Protein AF-A0A438XG03-F1 (afdb_monomer)

Structure (mmCIF, N/CA/C/O backbone):
data_AF-A0A438XG03-F1
#
_entry.id   AF-A0A438XG03-F1
#
loop_
_atom_site.group_PDB
_atom_site.id
_atom_site.type_symbol
_atom_site.label_atom_id
_atom_site.label_alt_id
_atom_site.label_comp_id
_atom_site.label_asym_id
_atom_site.label_entity_id
_atom_site.label_seq_id
_atom_site.pdbx_PDB_ins_code
_atom_site.Cartn_x
_atom_site.Cartn_y
_atom_site.Cartn_z
_atom_site.occupancy
_atom_site.B_iso_or_equiv
_atom_site.auth_seq_id
_atom_site.auth_comp_id
_atom_site.auth_asym_id
_atom_site.auth_atom_id
_atom_site.pdbx_PDB_model_num
ATOM 1 N N . MET A 1 1 ? -7.783 -8.597 -7.751 1.00 77.88 1 MET A N 1
ATOM 2 C CA . MET A 1 1 ? -8.679 -7.540 -7.257 1.00 77.88 1 MET A CA 1
ATOM 3 C C . MET A 1 1 ? -8.863 -6.504 -8.343 1.00 77.88 1 MET A C 1
ATOM 5 O O . MET A 1 1 ? -7.886 -6.156 -8.999 1.00 77.88 1 MET A O 1
ATOM 9 N N . A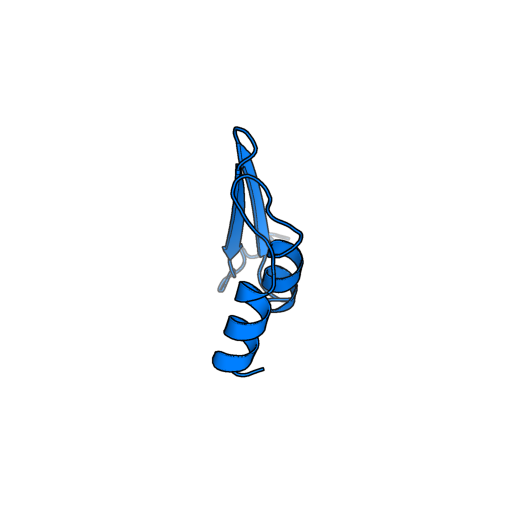SN A 1 2 ? -10.088 -6.050 -8.561 1.00 94.75 2 ASN A N 1
ATOM 10 C CA . ASN A 1 2 ? -10.371 -4.925 -9.450 1.00 94.75 2 ASN A CA 1
ATOM 11 C C . ASN A 1 2 ? -10.221 -3.583 -8.703 1.00 94.75 2 ASN A C 1
ATOM 13 O O . ASN A 1 2 ? -10.001 -3.547 -7.490 1.00 94.75 2 ASN A O 1
ATOM 17 N N . ALA A 1 3 ? -10.342 -2.470 -9.430 1.00 97.06 3 ALA A N 1
ATOM 18 C CA . ALA A 1 3 ? -10.209 -1.135 -8.849 1.00 97.06 3 ALA A CA 1
ATOM 19 C C . ALA A 1 3 ? -11.233 -0.862 -7.732 1.00 97.06 3 ALA A C 1
ATOM 21 O O . ALA A 1 3 ? -10.863 -0.297 -6.708 1.00 97.06 3 ALA A O 1
ATOM 22 N N . LEU A 1 4 ? -12.486 -1.308 -7.885 1.00 98.00 4 LEU A N 1
ATOM 23 C CA . LEU A 1 4 ? -13.538 -1.111 -6.884 1.00 98.00 4 LEU A CA 1
ATOM 24 C C . LEU A 1 4 ? -13.196 -1.806 -5.558 1.00 98.00 4 LEU A C 1
ATOM 26 O O . LEU A 1 4 ? -13.288 -1.182 -4.503 1.00 98.00 4 LEU A O 1
ATOM 30 N N . GLU A 1 5 ? -12.750 -3.061 -5.609 1.00 97.94 5 GLU A N 1
ATOM 31 C CA . GLU A 1 5 ? -12.345 -3.833 -4.426 1.00 97.94 5 GLU A CA 1
ATOM 32 C C . GLU A 1 5 ? -11.143 -3.190 -3.719 1.00 97.94 5 GLU A C 1
ATOM 34 O O . GLU A 1 5 ? -11.120 -3.085 -2.491 1.00 97.94 5 GLU A O 1
ATOM 39 N N . ILE A 1 6 ? -10.158 -2.707 -4.488 1.00 97.88 6 ILE A N 1
ATOM 40 C CA . ILE A 1 6 ? -9.000 -1.991 -3.938 1.00 97.88 6 ILE A CA 1
ATOM 41 C C . ILE A 1 6 ? -9.455 -0.702 -3.256 1.00 97.88 6 ILE A C 1
ATOM 43 O O . ILE A 1 6 ? -9.064 -0.454 -2.118 1.00 97.88 6 ILE A O 1
ATOM 47 N N . THR A 1 7 ? -10.303 0.098 -3.906 1.00 97.94 7 THR A N 1
ATOM 48 C CA . THR A 1 7 ? -10.825 1.343 -3.334 1.00 97.94 7 THR A CA 1
ATOM 49 C C . THR A 1 7 ? -11.600 1.081 -2.047 1.00 97.94 7 THR A C 1
ATOM 51 O O . THR A 1 7 ? -11.324 1.739 -1.047 1.00 97.94 7 THR A O 1
ATOM 54 N N . GLN A 1 8 ? -12.505 0.097 -2.031 1.00 98.19 8 GLN A N 1
ATOM 55 C CA . GLN A 1 8 ? -13.250 -0.300 -0.829 1.00 98.19 8 GLN A CA 1
ATOM 56 C C . GLN A 1 8 ? -12.312 -0.691 0.315 1.00 98.19 8 GLN A C 1
ATOM 58 O O . GLN A 1 8 ? -12.521 -0.288 1.461 1.00 98.19 8 GLN A O 1
ATOM 63 N N . LYS A 1 9 ? -11.245 -1.437 0.011 1.00 97.69 9 LYS A N 1
ATOM 64 C CA . LYS A 1 9 ? -10.243 -1.799 1.009 1.00 97.69 9 LYS A CA 1
ATOM 65 C C . LYS A 1 9 ? -9.491 -0.571 1.517 1.00 97.69 9 LYS A C 1
ATOM 67 O O . LYS A 1 9 ? -9.372 -0.431 2.729 1.00 97.69 9 LYS A O 1
ATOM 72 N N . LEU A 1 10 ? -9.042 0.332 0.645 1.00 97.12 10 LEU A N 1
ATOM 73 C CA . LEU A 1 10 ? -8.309 1.545 1.032 1.00 97.12 10 LEU A CA 1
ATOM 74 C C . LEU A 1 10 ? -9.135 2.465 1.940 1.00 97.12 10 LEU A C 1
ATOM 76 O O . LEU A 1 10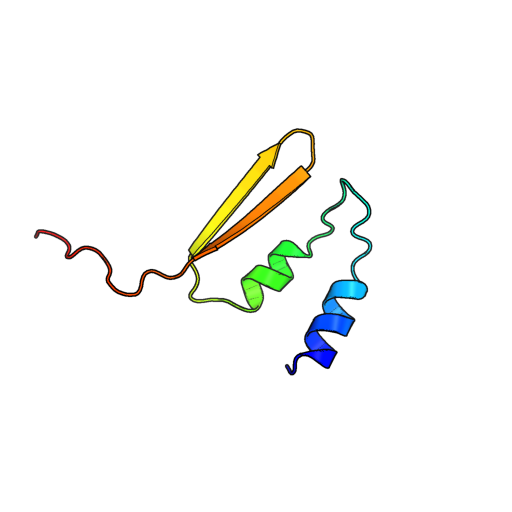 ? -8.639 2.882 2.982 1.00 97.12 10 LEU A O 1
ATOM 80 N N . ILE A 1 11 ? -10.404 2.724 1.607 1.00 97.06 11 ILE A N 1
ATOM 81 C CA . ILE A 1 11 ? -11.268 3.603 2.419 1.00 97.06 11 ILE A CA 1
ATOM 82 C C . ILE A 1 11 ?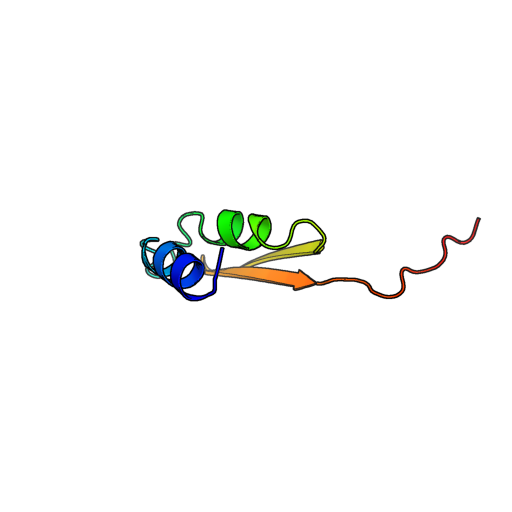 -11.685 2.981 3.761 1.00 97.06 11 ILE A C 1
ATOM 84 O O . ILE A 1 11 ? -12.186 3.690 4.628 1.00 97.06 11 ILE A O 1
ATOM 88 N N . SER A 1 12 ? -11.489 1.670 3.950 1.00 97.12 12 SER A N 1
ATOM 89 C CA . SER A 1 12 ? -11.761 1.002 5.232 1.00 97.12 12 SER A CA 1
ATOM 90 C C . SER A 1 12 ? -10.716 1.305 6.313 1.00 97.12 12 SER A C 1
ATOM 92 O O . SER A 1 12 ? -10.971 1.070 7.494 1.00 97.12 12 SER A O 1
ATOM 94 N N . TYR A 1 13 ? -9.542 1.826 5.934 1.00 97.62 13 TYR A N 1
ATOM 95 C CA . TYR A 1 13 ? -8.499 2.200 6.885 1.00 97.62 13 TYR A CA 1
ATOM 96 C C . TYR A 1 13 ? -8.811 3.573 7.510 1.00 97.62 13 TYR A C 1
ATOM 98 O O . TYR A 1 13 ? -9.048 4.536 6.782 1.00 97.62 13 TYR A O 1
ATOM 106 N N . PRO A 1 14 ? -8.761 3.722 8.848 1.00 95.69 14 PRO A N 1
ATOM 107 C CA . PRO A 1 14 ? -9.064 4.983 9.527 1.00 95.69 14 PRO A CA 1
ATOM 108 C C . PRO A 1 14 ? -7.860 5.947 9.519 1.00 95.69 14 PRO A C 1
ATOM 110 O O . PRO A 1 14 ? -7.379 6.369 10.573 1.00 95.69 14 PRO A O 1
ATOM 113 N N . THR A 1 15 ? -7.351 6.291 8.333 1.00 94.44 15 THR A N 1
ATOM 114 C CA . THR A 1 15 ? -6.077 7.011 8.133 1.00 94.44 15 THR A CA 1
ATOM 115 C C . THR A 1 15 ? -6.166 8.526 8.350 1.00 94.44 15 THR A C 1
ATOM 117 O O . THR A 1 15 ? -5.710 9.320 7.525 1.00 94.44 15 THR A O 1
ATOM 120 N N . ILE A 1 16 ? -6.800 8.964 9.437 1.00 92.88 16 ILE A N 1
ATOM 121 C CA . ILE A 1 16 ? -6.872 10.389 9.776 1.00 92.88 16 ILE A CA 1
ATOM 122 C C . ILE A 1 16 ? -5.480 10.874 10.190 1.00 92.88 16 ILE A C 1
ATOM 124 O O . ILE A 1 16 ? -4.898 10.346 11.140 1.00 92.88 16 ILE A O 1
ATOM 128 N N . THR A 1 17 ? -4.952 11.886 9.496 1.00 87.00 17 THR A N 1
ATOM 129 C CA . THR A 1 17 ? -3.609 12.442 9.717 1.00 87.00 17 THR A CA 1
ATOM 130 C C . THR A 1 17 ? -3.345 12.726 11.202 1.00 87.00 17 THR A C 1
ATOM 132 O O . THR A 1 17 ? -4.195 13.327 11.863 1.00 87.00 17 THR A O 1
ATOM 135 N N . PRO A 1 18 ? -2.178 12.322 11.748 1.00 88.44 18 PRO A N 1
ATOM 136 C CA . PRO A 1 18 ? -1.022 11.692 11.085 1.00 88.44 18 PRO A CA 1
ATOM 137 C C . PRO A 1 18 ? -1.049 10.147 11.052 1.00 88.44 18 PRO A C 1
ATOM 139 O O . PRO A 1 18 ? -0.027 9.505 10.816 1.00 88.44 18 PRO A O 1
ATOM 142 N N . LYS A 1 19 ? -2.189 9.507 11.329 1.00 90.31 19 LYS A N 1
ATOM 143 C CA . LYS A 1 19 ? -2.267 8.048 11.477 1.00 90.31 19 LYS A CA 1
ATOM 144 C C . LYS A 1 19 ? -2.302 7.355 10.113 1.00 90.31 19 LYS A C 1
ATOM 146 O O . LYS A 1 19 ? -3.265 7.478 9.373 1.00 90.31 19 LYS A O 1
ATOM 151 N N . GLU A 1 20 ? -1.265 6.581 9.807 1.00 92.19 20 GLU A N 1
ATOM 152 C CA . GLU A 1 20 ? -1.165 5.796 8.564 1.00 92.19 20 GLU A CA 1
ATOM 153 C C . GLU A 1 20 ? -1.874 4.423 8.655 1.00 92.19 20 GLU A C 1
ATOM 155 O O . GLU A 1 20 ? -2.328 3.89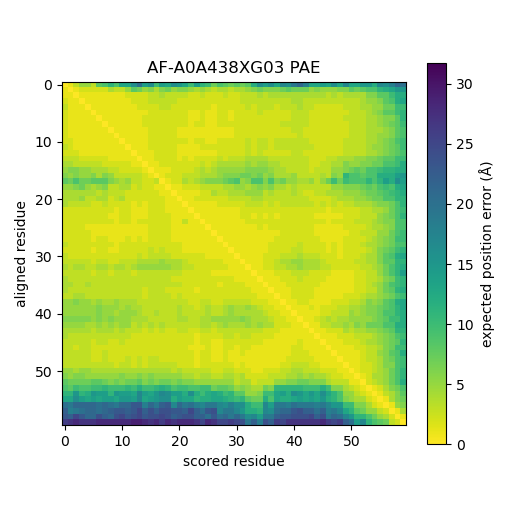3 7.649 1.00 92.19 20 GLU A O 1
ATOM 160 N N . CYS A 1 21 ? -2.054 3.874 9.862 1.00 94.44 21 CYS A N 1
ATOM 161 C CA . CYS A 1 21 ? -2.887 2.690 10.136 1.00 94.44 21 CYS A CA 1
ATOM 162 C C . CYS A 1 21 ? -2.582 1.419 9.309 1.00 94.44 21 CYS A C 1
ATOM 164 O O . CYS A 1 21 ? -3.466 0.579 9.154 1.00 94.44 21 CYS A O 1
ATOM 166 N N . GLY A 1 22 ? -1.355 1.231 8.815 1.00 94.19 22 GLY A N 1
ATOM 167 C CA . GLY A 1 22 ? -0.965 0.039 8.052 1.00 94.19 22 GLY A CA 1
ATOM 168 C C . GLY A 1 22 ? -1.491 0.002 6.611 1.00 94.19 22 GLY A C 1
ATOM 169 O O . GLY A 1 22 ? -1.430 -1.048 5.966 1.00 94.19 22 GLY A O 1
ATOM 170 N N . ILE A 1 23 ? -2.010 1.119 6.089 1.00 96.88 23 ILE A N 1
ATOM 171 C CA . ILE A 1 23 ? -2.427 1.229 4.686 1.00 96.88 23 ILE A CA 1
ATOM 172 C C . ILE A 1 23 ? -1.237 1.060 3.728 1.00 96.88 23 ILE A C 1
ATOM 174 O O . ILE A 1 23 ? -1.398 0.505 2.642 1.00 96.88 23 ILE A O 1
ATOM 178 N N . PHE A 1 24 ? -0.028 1.468 4.128 1.00 96.75 24 PHE A N 1
ATOM 179 C CA . PHE A 1 24 ? 1.183 1.335 3.316 1.00 96.75 24 PHE A CA 1
ATOM 180 C C . PHE A 1 24 ? 1.608 -0.119 3.152 1.00 96.75 24 PHE A C 1
ATOM 182 O O . PHE A 1 24 ? 2.027 -0.492 2.061 1.00 96.75 24 PHE A O 1
ATOM 189 N N . GLU A 1 25 ? 1.433 -0.969 4.166 1.00 96.69 25 GLU A N 1
ATOM 190 C CA . GLU A 1 25 ? 1.692 -2.409 4.026 1.00 96.69 25 GLU A CA 1
ATOM 191 C C . GLU A 1 25 ? 0.763 -3.049 2.994 1.00 96.69 25 GLU A C 1
ATOM 193 O O . GLU A 1 25 ? 1.204 -3.820 2.139 1.00 96.69 25 GLU A O 1
ATOM 198 N N . TYR A 1 26 ? -0.517 -2.668 3.008 1.00 97.38 26 TYR A N 1
ATOM 199 C CA . TYR A 1 26 ? -1.456 -3.125 1.992 1.00 97.38 26 TYR A CA 1
ATOM 200 C C . TYR A 1 26 ? -1.065 -2.628 0.596 1.00 97.38 26 TYR A C 1
ATOM 202 O O . TYR A 1 26 ? -1.011 -3.429 -0.333 1.00 97.38 26 TYR A O 1
ATOM 210 N N . ILE A 1 27 ? -0.713 -1.348 0.444 1.00 96.94 27 ILE A N 1
ATOM 211 C CA . ILE A 1 27 ? -0.264 -0.800 -0.845 1.00 96.94 27 ILE A CA 1
ATOM 212 C C . ILE A 1 27 ? 0.984 -1.536 -1.347 1.00 96.94 27 ILE A C 1
ATOM 214 O O . ILE A 1 27 ? 1.001 -1.965 -2.497 1.00 96.94 27 ILE A O 1
ATOM 218 N N . LYS A 1 28 ? 1.996 -1.759 -0.498 1.00 97.44 28 LYS A N 1
ATOM 219 C CA . LYS A 1 28 ? 3.201 -2.530 -0.858 1.00 97.44 28 LYS A CA 1
ATOM 220 C C . LYS A 1 28 ? 2.853 -3.945 -1.327 1.00 97.44 28 LYS A C 1
ATOM 222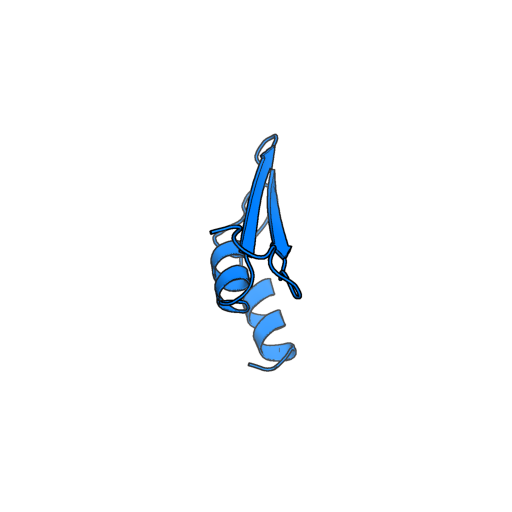 O O . LYS A 1 28 ? 3.415 -4.411 -2.315 1.00 97.44 28 LYS A O 1
ATOM 227 N N . SER A 1 29 ? 1.881 -4.598 -0.685 1.00 96.50 29 SER A N 1
ATOM 228 C CA . SER A 1 29 ? 1.439 -5.948 -1.066 1.00 96.50 29 SER A CA 1
ATOM 229 C C . SER A 1 29 ? 0.833 -6.033 -2.475 1.00 96.50 29 SER A C 1
ATOM 231 O O . SER A 1 29 ? 0.897 -7.089 -3.100 1.00 96.50 29 SER A O 1
ATOM 233 N N . LEU A 1 30 ? 0.294 -4.926 -3.006 1.00 96.44 30 LEU A N 1
ATOM 234 C CA . LEU A 1 30 ? -0.234 -4.858 -4.374 1.00 96.44 30 LEU A CA 1
ATOM 235 C C . LEU A 1 30 ? 0.876 -4.804 -5.439 1.00 96.44 30 LEU A C 1
ATOM 237 O O . LEU A 1 30 ? 0.610 -5.091 -6.605 1.00 96.44 30 LEU A O 1
ATOM 241 N N . PHE A 1 31 ? 2.111 -4.456 -5.058 1.00 95.31 31 PHE A N 1
ATOM 242 C CA . PHE A 1 31 ? 3.233 -4.236 -5.976 1.00 95.31 31 PHE A CA 1
ATOM 243 C C . PHE A 1 31 ? 4.500 -4.997 -5.538 1.00 95.31 31 PHE A C 1
ATOM 245 O O . PHE A 1 31 ? 5.538 -4.378 -5.303 1.00 95.31 31 PHE A O 1
ATOM 252 N N . PRO A 1 32 ? 4.479 -6.344 -5.477 1.00 92.94 32 PRO A N 1
ATOM 253 C CA . PRO A 1 32 ? 5.575 -7.145 -4.910 1.00 92.94 32 PRO A CA 1
ATOM 254 C C . PRO A 1 32 ? 6.918 -7.021 -5.654 1.00 92.94 32 PRO A C 1
ATOM 256 O O . PRO A 1 32 ? 7.958 -7.386 -5.115 1.00 92.94 32 PRO A O 1
ATOM 259 N N . HIS A 1 33 ? 6.914 -6.514 -6.890 1.00 91.88 33 HIS A N 1
ATOM 260 C CA . HIS A 1 33 ? 8.117 -6.321 -7.712 1.00 91.88 33 HIS A CA 1
ATOM 261 C C . HIS A 1 33 ? 8.633 -4.875 -7.721 1.00 91.88 33 HIS A C 1
ATOM 263 O O . HIS A 1 33 ? 9.625 -4.567 -8.391 1.00 91.88 33 HIS A O 1
ATOM 269 N N . PHE A 1 34 ? 7.953 -3.966 -7.022 1.00 95.81 34 PHE A N 1
ATOM 270 C CA . PHE A 1 34 ? 8.402 -2.589 -6.880 1.00 95.81 34 PHE A CA 1
ATOM 271 C C . PHE A 1 34 ? 9.348 -2.489 -5.688 1.00 95.81 34 PHE A C 1
ATOM 273 O O . PHE A 1 34 ? 9.119 -3.068 -4.628 1.00 95.81 34 PHE A O 1
ATOM 280 N N . LYS A 1 35 ? 10.417 -1.716 -5.860 1.00 95.56 35 LYS A N 1
ATOM 281 C CA . LYS A 1 35 ? 11.236 -1.257 -4.745 1.00 95.56 35 LYS A CA 1
ATOM 282 C C . LYS A 1 35 ? 10.500 -0.129 -4.032 1.00 95.56 35 LYS A C 1
ATOM 284 O O . LYS A 1 35 ? 9.770 0.638 -4.659 1.00 95.56 35 LYS A O 1
ATOM 289 N N . THR A 1 36 ? 10.721 -0.013 -2.731 1.00 97.06 36 THR A N 1
ATOM 290 C CA . THR A 1 36 ? 10.023 0.950 -1.878 1.00 97.06 36 THR A CA 1
ATOM 291 C C . THR A 1 36 ? 11.022 1.857 -1.177 1.00 97.06 36 THR A C 1
ATOM 293 O O . THR A 1 36 ? 12.051 1.388 -0.694 1.00 97.06 36 THR A O 1
ATOM 296 N N . LEU A 1 37 ? 10.711 3.146 -1.095 1.00 97.38 37 LEU A N 1
ATOM 297 C CA . LEU A 1 37 ? 11.352 4.095 -0.190 1.00 97.38 37 LEU A CA 1
ATOM 298 C C . LEU A 1 37 ? 10.286 4.628 0.759 1.00 97.38 37 LEU A C 1
ATOM 300 O O . LEU A 1 37 ? 9.202 5.023 0.326 1.00 97.38 37 LEU A O 1
ATOM 304 N N . GLU A 1 38 ? 10.609 4.645 2.044 1.00 95.94 38 GLU A N 1
ATOM 305 C CA . GLU A 1 38 ? 9.754 5.205 3.082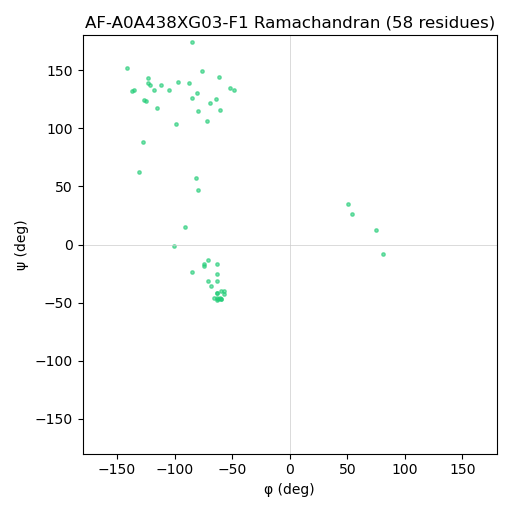 1.00 95.94 38 GLU A CA 1
ATOM 306 C C . GLU A 1 38 ? 10.421 6.455 3.644 1.00 95.94 38 GLU A C 1
ATOM 308 O O . GLU A 1 38 ? 11.630 6.481 3.873 1.00 95.94 38 GLU A O 1
ATOM 313 N N . CYS A 1 39 ? 9.632 7.503 3.848 1.00 95.06 39 CYS A N 1
ATOM 314 C CA . CYS A 1 39 ? 10.095 8.745 4.449 1.00 95.06 39 CYS A CA 1
ATOM 315 C C . CYS A 1 39 ? 9.071 9.213 5.479 1.00 95.06 39 CYS A C 1
ATOM 317 O O . CYS A 1 39 ? 7.872 9.226 5.200 1.00 95.06 39 CYS A O 1
ATOM 319 N N . GLY A 1 40 ? 9.533 9.586 6.668 1.00 93.44 40 GLY A N 1
ATOM 320 C CA . GLY A 1 40 ? 8.689 10.107 7.735 1.00 93.44 40 GLY A CA 1
ATOM 321 C C . GLY A 1 40 ? 9.198 11.462 8.203 1.00 93.44 40 GLY A C 1
ATOM 322 O O . GLY A 1 40 ? 10.339 11.553 8.646 1.00 93.44 40 GLY A O 1
ATOM 323 N N . GLU A 1 41 ? 8.356 12.491 8.153 1.00 94.38 41 GLU A N 1
ATOM 324 C CA . GLU A 1 41 ? 8.684 13.830 8.651 1.00 94.38 41 GLU A CA 1
ATOM 325 C C . GLU A 1 41 ? 7.494 14.409 9.422 1.00 94.38 41 GLU A C 1
ATOM 327 O O . GLU A 1 41 ? 6.353 14.338 8.967 1.00 94.38 41 GLU A O 1
ATOM 332 N N . ASN A 1 42 ? 7.738 14.951 10.621 1.00 92.06 42 ASN A N 1
ATOM 333 C CA . A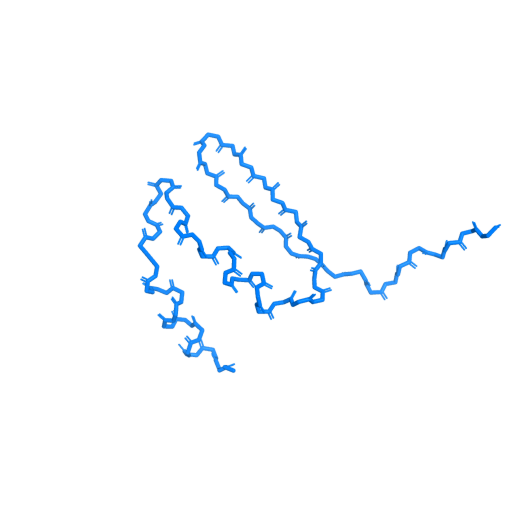SN A 1 42 ? 6.706 15.551 11.484 1.00 92.06 42 ASN A CA 1
ATOM 334 C C . ASN A 1 42 ? 5.474 14.647 11.717 1.00 92.06 42 ASN A C 1
ATOM 336 O O . ASN A 1 42 ? 4.340 15.113 11.806 1.00 92.06 42 ASN A O 1
ATOM 340 N N . GLY A 1 43 ? 5.692 13.329 11.794 1.00 87.94 43 GLY A N 1
ATOM 341 C CA . GLY A 1 43 ? 4.637 12.326 11.969 1.00 87.94 43 GLY A CA 1
ATOM 34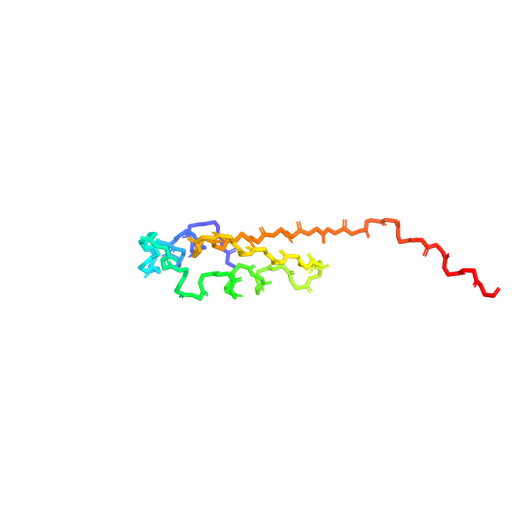2 C C . GLY A 1 43 ? 3.892 11.940 10.686 1.00 87.94 43 GLY A C 1
ATOM 343 O O . GLY A 1 43 ? 3.134 10.974 10.704 1.00 87.94 43 GLY A O 1
ATOM 344 N N . VAL A 1 44 ? 4.124 12.626 9.565 1.00 91.44 44 VAL A N 1
ATOM 345 C CA . VAL A 1 44 ? 3.569 12.269 8.255 1.00 91.44 44 VAL A CA 1
ATOM 346 C C . VAL A 1 44 ? 4.472 11.236 7.596 1.00 91.44 44 VAL A C 1
ATOM 348 O O . VAL A 1 44 ? 5.672 11.458 7.442 1.00 91.44 44 VAL A O 1
ATOM 351 N N . LYS A 1 45 ? 3.892 10.106 7.189 1.00 94.25 45 LYS A N 1
ATOM 352 C CA . LYS A 1 45 ? 4.595 9.070 6.431 1.00 94.25 45 LYS A CA 1
ATOM 353 C C . LYS A 1 45 ? 4.321 9.231 4.938 1.00 94.25 45 LYS A C 1
ATOM 355 O O . LYS A 1 45 ? 3.186 9.463 4.534 1.00 94.25 45 LYS A O 1
ATOM 360 N N . ASN A 1 46 ? 5.349 9.025 4.131 1.00 94.94 46 ASN A N 1
ATOM 361 C CA . ASN A 1 46 ? 5.311 8.985 2.677 1.00 94.94 46 ASN A CA 1
ATOM 362 C C . ASN A 1 46 ? 5.868 7.641 2.199 1.00 94.94 46 ASN A C 1
ATOM 364 O O . ASN A 1 46 ? 6.826 7.121 2.775 1.00 94.94 46 ASN A O 1
ATOM 368 N N . LEU A 1 47 ? 5.283 7.105 1.130 1.00 96.69 47 LEU A N 1
ATOM 369 C CA . LEU A 1 47 ? 5.708 5.866 0.487 1.00 96.69 47 LEU A CA 1
ATOM 370 C C . LEU A 1 47 ? 5.923 6.134 -1.002 1.00 96.69 47 LEU A C 1
ATOM 372 O O . LEU A 1 47 ? 5.010 6.581 -1.695 1.0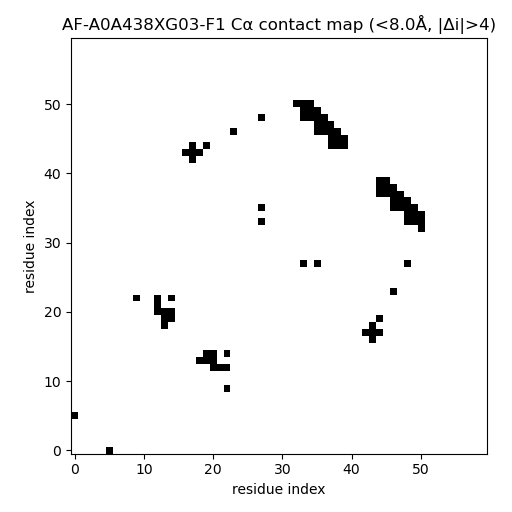0 96.69 47 LEU A O 1
ATOM 376 N N . PHE A 1 48 ? 7.120 5.835 -1.494 1.00 97.88 48 PHE A N 1
ATOM 377 C CA . PHE A 1 48 ? 7.469 5.923 -2.907 1.00 97.88 48 PHE A CA 1
ATOM 378 C C . PHE A 1 48 ? 7.781 4.525 -3.440 1.00 97.88 48 PHE A C 1
ATOM 380 O O . PHE A 1 48 ? 8.718 3.876 -2.976 1.00 97.88 48 PHE A O 1
ATOM 387 N N . LEU A 1 49 ? 6.996 4.057 -4.412 1.00 97.81 49 LEU A N 1
ATOM 388 C CA . LEU A 1 49 ? 7.213 2.778 -5.084 1.00 97.81 49 LEU A CA 1
ATOM 389 C C . LEU A 1 49 ? 7.784 3.034 -6.473 1.00 97.81 49 LEU A C 1
ATOM 391 O O . LEU A 1 49 ? 7.253 3.848 -7.226 1.00 97.81 49 LEU A O 1
ATOM 395 N N . TYR A 1 50 ? 8.835 2.308 -6.836 1.00 96.12 50 TYR A N 1
ATOM 396 C CA . TYR A 1 50 ? 9.464 2.428 -8.146 1.00 96.12 50 TYR A CA 1
ATOM 397 C C . TYR A 1 50 ? 9.901 1.074 -8.692 1.00 96.12 50 TYR A C 1
ATOM 399 O O . TYR A 1 50 ? 10.227 0.148 -7.949 1.00 96.12 50 TYR A O 1
ATOM 407 N N . HIS A 1 51 ? 9.932 0.970 -10.017 1.00 93.50 51 HIS A N 1
ATOM 408 C CA . HIS A 1 51 ? 10.445 -0.196 -10.718 1.00 93.50 51 HIS A CA 1
ATOM 409 C C . HIS A 1 51 ? 11.598 0.224 -11.630 1.00 93.50 51 HIS A C 1
ATOM 411 O O . HIS A 1 51 ? 11.537 1.264 -12.286 1.00 93.50 51 HIS A O 1
ATOM 417 N N . ILE A 1 52 ? 12.669 -0.566 -11.642 1.00 89.69 52 ILE A N 1
ATOM 418 C CA . ILE A 1 52 ? 13.849 -0.300 -12.465 1.00 89.69 52 ILE A CA 1
ATOM 419 C C . ILE A 1 52 ? 13.739 -1.176 -13.709 1.00 89.69 52 ILE A C 1
ATOM 421 O O . ILE A 1 52 ? 13.986 -2.374 -13.637 1.00 89.69 52 ILE A O 1
ATOM 425 N N . PHE A 1 53 ? 13.377 -0.577 -14.843 1.00 86.31 53 PHE A N 1
ATOM 426 C CA . PHE A 1 53 ? 13.206 -1.312 -16.101 1.00 86.31 53 PHE A CA 1
ATOM 427 C C . PHE A 1 53 ? 14.538 -1.789 -16.704 1.00 86.31 53 PHE A C 1
ATOM 429 O O . PHE A 1 53 ? 14.584 -2.862 -17.293 1.00 86.31 53 PHE A O 1
ATOM 436 N N . ASN A 1 54 ? 15.623 -1.033 -16.497 1.00 86.75 54 ASN A N 1
ATOM 437 C CA . ASN A 1 54 ? 16.973 -1.365 -16.959 1.00 86.75 54 ASN A CA 1
ATOM 438 C C . ASN A 1 54 ? 17.952 -1.294 -15.778 1.00 86.75 54 ASN A C 1
ATOM 440 O O . ASN A 1 54 ? 18.508 -0.222 -15.520 1.00 86.75 54 ASN A O 1
ATOM 444 N N . PRO A 1 55 ? 18.138 -2.385 -15.013 1.00 79.00 55 PRO A N 1
ATOM 445 C CA . PRO A 1 55 ? 19.082 -2.378 -13.906 1.00 79.00 55 PRO A CA 1
ATOM 446 C C . PRO A 1 55 ? 20.507 -2.112 -14.421 1.00 79.00 55 PRO A C 1
ATOM 448 O O . PRO A 1 55 ? 20.851 -2.570 -15.518 1.00 79.00 55 PRO A O 1
ATOM 451 N N . PRO A 1 56 ? 21.341 -1.372 -13.663 1.00 79.44 56 PRO A N 1
ATOM 452 C CA . PRO A 1 56 ? 22.754 -1.231 -13.988 1.00 79.44 56 PRO A CA 1
ATOM 453 C C . PRO A 1 56 ? 23.365 -2.619 -14.173 1.00 79.44 56 PRO A C 1
ATOM 455 O O . PRO A 1 56 ? 23.103 -3.517 -13.371 1.00 79.44 56 PRO A O 1
ATOM 458 N N . LYS A 1 57 ? 24.157 -2.809 -15.230 1.00 77.69 57 LYS A N 1
ATOM 459 C CA . LYS A 1 57 ? 24.928 -4.044 -15.376 1.00 77.69 57 LYS A CA 1
ATOM 460 C C . LYS A 1 57 ? 25.922 -4.093 -14.222 1.00 77.69 57 LYS A C 1
ATOM 462 O O . LYS A 1 57 ? 26.669 -3.134 -14.035 1.00 77.69 57 LYS A O 1
ATOM 467 N N . GLU A 1 58 ? 25.920 -5.177 -13.454 1.00 76.94 58 GLU A N 1
ATOM 468 C CA . GLU A 1 58 ? 27.006 -5.425 -12.513 1.00 76.94 58 GLU A CA 1
ATOM 469 C C . GLU A 1 58 ? 28.295 -5.523 -13.335 1.00 76.94 58 GLU A C 1
ATOM 471 O O . GLU A 1 58 ? 28.422 -6.366 -14.226 1.00 76.94 58 GLU A O 1
ATOM 476 N N . HIS A 1 59 ? 29.215 -4.585 -13.116 1.00 64.31 59 HIS A N 1
ATOM 477 C CA . HIS A 1 59 ? 30.569 -4.718 -13.625 1.00 64.31 59 HIS A CA 1
ATOM 478 C C . HIS A 1 59 ? 31.235 -5.810 -12.782 1.00 64.31 59 HIS A C 1
ATOM 480 O O . HIS A 1 59 ? 31.478 -5.591 -11.596 1.00 64.31 59 HIS A O 1
ATOM 486 N N . ALA A 1 60 ? 31.408 -6.990 -13.385 1.00 51.28 60 ALA A N 1
ATOM 487 C CA . ALA A 1 60 ? 32.151 -8.114 -12.819 1.00 51.28 60 ALA A CA 1
ATOM 488 C C . ALA A 1 60 ? 33.635 -7.774 -12.628 1.00 51.28 60 ALA A C 1
ATOM 490 O O . ALA A 1 60 ? 34.171 -7.008 -13.466 1.00 51.28 60 ALA A O 1
#

Foldseek 3Di:
DDPVVLVVVLVVAPPDPPRPRCSVVVVCVVPVQWDWDWDADPSHIDIDTHHDPDDPPPPD

Secondary structure (DSSP, 8-state):
--HHHHHHHHHTS---TT--TTHHHHHHHH-TTSEEEEEEETTEEEEEEE--SSPPP---

Solvent-accessible surface area (backbone atoms only — not comparable to full-atom values): 3982 Å² total; per-residue (Å²): 132,56,70,67,59,51,49,56,56,58,72,68,49,81,51,57,84,62,40,60,76,64,51,64,60,55,56,50,66,75,40,82,82,43,49,76,49,79,50,76,56,98,66,41,74,48,79,48,76,47,71,74,91,76,70,81,77,80,83,127

pLDDT: mean 92.16, std 8.5, range [51.28, 98.19]

Radius of gyration: 14.98 Å; Cα contacts (8 Å, |Δi|>4): 44; chains: 1; bounding box: 46×24×29 Å

Organism: Helicobacter pylori (NCBI:txid210)

Mean predicted aligned error: 4.67 Å

Nearest PDB structures (foldseek):
  5wai-assembly2_F  TM=5.461E-01  e=3.844E+00  Homo sapiens
  5wai-assembly1_B  TM=5.521E-01  e=3.844E+00  Homo sapiens
  2dqr-assembly1_B  TM=2.808E-01  e=1.166E+00  Bacillus subtilis
  3l7w-assembly1_A-2  TM=3.038E-01  e=2.117E+00  Streptococcus mutans UA159
  6pt0-assembly1_A  TM=3.340E-01  e=5.722E+00  Homo sapiens

Sequence (60 aa):
MNALEITQKLISYPTITPKECGIFEYIKSLFPHFKTLECGENGVKNLFLYHIFNPPKEHA